Protein AF-A0A969JW82-F1 (afdb_monomer_lite)

Structure (mmCIF, N/CA/C/O backbone):
data_AF-A0A969JW82-F1
#
_entry.id   AF-A0A969JW82-F1
#
loop_
_atom_site.group_PDB
_atom_site.id
_atom_site.type_symbol
_atom_site.label_atom_id
_atom_site.label_alt_id
_atom_site.label_comp_id
_atom_site.label_asym_id
_atom_site.label_entity_id
_atom_site.label_seq_id
_atom_site.pdbx_PDB_ins_code
_atom_site.Cartn_x
_atom_site.Cartn_y
_atom_site.Cartn_z
_atom_site.occupancy
_atom_site.B_iso_or_equiv
_atom_site.auth_seq_id
_atom_site.auth_comp_id
_atom_site.auth_asym_id
_atom_site.auth_atom_id
_atom_site.pdbx_PDB_model_num
ATOM 1 N N . MET A 1 1 ? 35.308 -1.826 -46.564 1.00 46.72 1 MET A N 1
ATOM 2 C CA . MET A 1 1 ? 34.382 -2.904 -46.959 1.00 46.72 1 MET A CA 1
ATOM 3 C C . MET A 1 1 ? 33.036 -2.568 -46.349 1.00 46.72 1 MET A C 1
ATOM 5 O O . MET A 1 1 ? 32.940 -2.599 -45.130 1.00 46.72 1 MET A O 1
ATOM 9 N N . ASP A 1 2 ? 32.048 -2.182 -47.154 1.00 58.94 2 ASP A N 1
ATOM 10 C CA . ASP A 1 2 ? 30.701 -1.917 -46.642 1.00 58.94 2 ASP A CA 1
ATOM 11 C C . ASP A 1 2 ? 29.987 -3.247 -46.399 1.00 58.94 2 ASP A C 1
ATOM 13 O O . ASP A 1 2 ? 29.830 -4.062 -47.310 1.00 58.94 2 ASP A O 1
ATOM 17 N N . ALA A 1 3 ? 29.602 -3.497 -45.149 1.00 76.38 3 ALA A N 1
ATOM 18 C CA . ALA A 1 3 ? 28.809 -4.664 -44.796 1.00 76.38 3 ALA A CA 1
ATOM 19 C C . ALA A 1 3 ? 27.369 -4.446 -45.283 1.00 76.38 3 ALA A C 1
ATOM 21 O O . ALA A 1 3 ? 26.659 -3.567 -44.794 1.00 76.38 3 ALA A O 1
ATOM 22 N N . ALA A 1 4 ? 26.939 -5.229 -46.272 1.00 83.31 4 ALA A N 1
ATOM 23 C CA . ALA A 1 4 ? 25.583 -5.150 -46.796 1.00 83.31 4 ALA A CA 1
ATOM 24 C C . ALA A 1 4 ? 24.579 -5.690 -45.764 1.00 83.31 4 ALA A C 1
ATOM 26 O O . ALA A 1 4 ? 24.661 -6.847 -45.358 1.00 83.31 4 ALA A O 1
ATOM 27 N N . ILE A 1 5 ? 23.613 -4.857 -45.366 1.00 87.62 5 ILE A N 1
ATOM 28 C CA . ILE A 1 5 ? 22.538 -5.248 -44.444 1.00 87.62 5 ILE A CA 1
ATOM 29 C C . ILE A 1 5 ? 21.627 -6.252 -45.148 1.00 87.62 5 ILE A C 1
ATOM 31 O O . ILE A 1 5 ? 20.940 -5.911 -46.118 1.00 87.62 5 ILE A O 1
ATOM 35 N N . THR A 1 6 ? 21.581 -7.476 -44.636 1.00 93.44 6 THR A N 1
ATOM 36 C CA . THR A 1 6 ? 20.787 -8.547 -45.229 1.00 93.44 6 THR A CA 1
ATOM 37 C C . THR A 1 6 ? 19.323 -8.484 -44.768 1.00 93.44 6 THR A C 1
ATOM 39 O O . THR A 1 6 ? 19.007 -7.903 -43.724 1.00 93.44 6 THR A O 1
ATOM 42 N N . PRO A 1 7 ? 18.382 -9.108 -45.501 1.00 93.44 7 PRO A N 1
ATOM 43 C CA . PRO A 1 7 ? 16.996 -9.245 -45.046 1.00 93.44 7 PRO A CA 1
ATOM 44 C C . PRO A 1 7 ? 16.870 -9.936 -43.679 1.00 93.44 7 PRO A C 1
ATOM 46 O O . PRO A 1 7 ? 15.978 -9.608 -42.899 1.00 93.44 7 PRO A O 1
ATOM 49 N N . ARG A 1 8 ? 17.792 -10.859 -43.367 1.00 94.81 8 ARG A N 1
ATOM 50 C CA . ARG A 1 8 ? 17.858 -11.542 -42.072 1.00 94.81 8 ARG A CA 1
ATOM 51 C C . ARG A 1 8 ? 18.178 -10.570 -40.939 1.00 94.81 8 ARG A C 1
ATOM 53 O O . ARG A 1 8 ? 17.541 -10.649 -39.896 1.00 94.81 8 ARG A O 1
ATOM 60 N N . ASP A 1 9 ? 19.102 -9.638 -41.156 1.00 92.38 9 ASP A N 1
ATOM 61 C CA . ASP A 1 9 ? 19.498 -8.656 -40.137 1.00 92.38 9 ASP A CA 1
ATOM 62 C C . ASP A 1 9 ? 18.332 -7.730 -39.780 1.00 92.38 9 ASP A C 1
ATOM 64 O O . ASP A 1 9 ? 18.082 -7.452 -38.609 1.00 92.38 9 ASP A O 1
ATOM 68 N N . ARG A 1 10 ? 17.549 -7.324 -40.787 1.00 94.00 10 ARG A N 1
ATOM 69 C CA . ARG A 1 10 ? 16.341 -6.506 -40.600 1.00 94.00 10 ARG A CA 1
ATOM 70 C C . ARG A 1 10 ? 15.263 -7.253 -39.820 1.00 94.00 10 ARG A C 1
ATOM 72 O O . ARG A 1 10 ? 14.651 -6.672 -38.928 1.00 94.00 10 ARG A O 1
ATOM 79 N N . LEU A 1 11 ? 15.046 -8.532 -40.142 1.00 96.56 11 LEU A N 1
ATOM 80 C CA . LEU A 1 11 ? 14.066 -9.372 -39.454 1.00 96.56 11 LEU A CA 1
ATOM 81 C C . LEU A 1 11 ? 14.452 -9.597 -37.988 1.00 96.56 11 LEU A C 1
ATOM 83 O O . LEU A 1 11 ? 13.619 -9.409 -37.105 1.00 96.56 11 LEU A O 1
ATOM 87 N N . SER A 1 12 ? 15.711 -9.953 -37.723 1.00 95.88 12 SER A N 1
ATOM 88 C CA . SER A 1 12 ? 16.217 -10.164 -36.363 1.00 95.88 12 SER A CA 1
ATOM 89 C C . SER A 1 12 ? 16.146 -8.886 -35.529 1.00 95.88 12 SER A C 1
ATOM 91 O O . SER A 1 12 ? 15.714 -8.931 -34.379 1.00 95.88 12 SER A O 1
ATOM 93 N N . PHE A 1 13 ? 16.507 -7.740 -36.114 1.00 96.62 13 PHE A N 1
ATOM 94 C CA . PHE A 1 13 ? 16.402 -6.442 -35.450 1.00 96.62 13 PHE A CA 1
ATOM 95 C C . PHE A 1 13 ? 14.950 -6.081 -35.117 1.00 96.62 13 PHE A C 1
ATOM 97 O O . PHE A 1 13 ? 14.656 -5.699 -33.987 1.00 96.62 13 PHE A O 1
ATOM 104 N N . ALA A 1 14 ? 14.029 -6.243 -36.073 1.00 96.56 14 ALA A N 1
ATOM 105 C CA . ALA A 1 14 ? 12.613 -5.962 -35.860 1.00 96.56 14 ALA A CA 1
ATOM 106 C C . ALA A 1 14 ? 12.000 -6.879 -34.791 1.00 96.56 14 ALA A C 1
ATOM 108 O O . ALA A 1 14 ? 11.247 -6.410 -33.941 1.00 96.56 14 ALA A O 1
ATOM 109 N N . LEU A 1 15 ? 12.353 -8.169 -34.800 1.00 97.44 15 LEU A N 1
ATOM 110 C CA . LEU A 1 15 ? 11.881 -9.131 -33.807 1.00 97.44 15 LEU A CA 1
ATOM 111 C C . LEU A 1 15 ? 12.419 -8.805 -32.410 1.00 97.44 15 LEU A C 1
ATOM 113 O O . LEU A 1 15 ? 11.656 -8.814 -31.447 1.00 97.44 15 LEU A O 1
ATOM 117 N N . PHE A 1 16 ? 13.706 -8.471 -32.302 1.00 98.06 16 PHE A N 1
ATOM 118 C CA . PHE A 1 16 ? 14.304 -8.030 -31.046 1.00 98.06 16 PHE A CA 1
ATOM 119 C C . PHE A 1 16 ? 13.603 -6.778 -30.513 1.00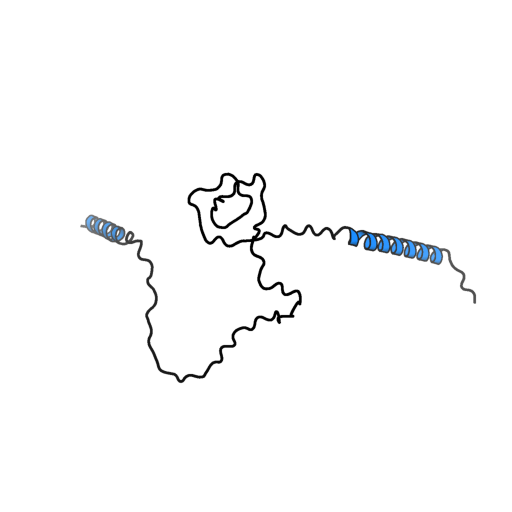 98.06 16 PHE A C 1
ATOM 121 O O . PHE A 1 16 ? 13.142 -6.782 -29.375 1.00 98.06 16 PHE A O 1
ATOM 128 N N . LEU A 1 17 ? 13.433 -5.750 -31.353 1.00 98.00 17 LEU A N 1
ATOM 129 C CA . LEU A 1 17 ? 12.750 -4.513 -30.978 1.00 98.00 17 LEU A CA 1
ATOM 130 C C . LEU A 1 17 ? 11.307 -4.773 -30.529 1.00 98.00 17 LEU A C 1
ATOM 132 O O . LEU A 1 17 ? 10.874 -4.220 -29.520 1.00 98.00 17 LEU A O 1
ATOM 136 N N . ALA A 1 18 ? 10.577 -5.633 -31.244 1.00 97.69 18 ALA A N 1
ATOM 137 C CA . ALA A 1 18 ? 9.222 -6.015 -30.874 1.00 97.69 18 ALA A CA 1
ATOM 138 C C . ALA A 1 18 ? 9.195 -6.678 -29.492 1.00 97.69 18 ALA A C 1
ATOM 140 O O . ALA A 1 18 ? 8.423 -6.252 -28.636 1.00 97.69 18 ALA A O 1
ATOM 141 N N . ILE A 1 19 ? 10.053 -7.671 -29.238 1.00 97.81 19 ILE A N 1
ATOM 142 C CA . ILE A 1 19 ? 10.127 -8.358 -27.940 1.00 97.81 19 ILE A CA 1
ATOM 143 C C . ILE A 1 19 ? 10.506 -7.374 -26.826 1.00 97.81 19 ILE A C 1
ATOM 145 O O . ILE A 1 19 ? 9.850 -7.356 -25.786 1.00 97.81 19 ILE A O 1
ATOM 149 N N . SER A 1 20 ? 11.514 -6.524 -27.044 1.00 97.38 20 SER A N 1
ATOM 150 C CA . SER A 1 20 ? 11.937 -5.504 -26.080 1.00 97.38 20 SER A CA 1
ATOM 151 C C . SER A 1 20 ? 10.813 -4.527 -25.743 1.00 97.38 20 SER A C 1
ATOM 153 O O . SER A 1 20 ? 10.608 -4.224 -24.569 1.00 97.38 20 SER A O 1
ATOM 155 N N . LEU A 1 21 ? 10.054 -4.069 -26.743 1.00 96.31 21 LEU A N 1
ATOM 156 C CA . LEU A 1 21 ? 8.912 -3.180 -26.537 1.00 96.31 21 LEU A CA 1
ATOM 157 C C . LEU A 1 21 ? 7.808 -3.864 -25.722 1.00 96.31 21 LEU A C 1
ATOM 159 O O . LEU A 1 21 ? 7.304 -3.276 -24.769 1.00 96.31 21 LEU A O 1
ATOM 163 N N . HIS A 1 22 ? 7.464 -5.115 -26.046 1.00 95.38 22 HIS A N 1
ATOM 164 C CA . HIS A 1 22 ? 6.471 -5.873 -25.280 1.00 95.38 22 HIS A CA 1
ATOM 165 C C . HIS A 1 22 ? 6.926 -6.091 -23.834 1.00 95.38 22 HIS A C 1
ATOM 167 O O . HIS A 1 22 ? 6.139 -5.882 -22.915 1.00 95.38 22 HIS A O 1
ATOM 173 N N . ALA A 1 23 ? 8.193 -6.455 -23.616 1.00 93.31 23 ALA A N 1
ATOM 174 C CA . ALA A 1 23 ? 8.753 -6.613 -22.278 1.00 93.31 23 ALA A CA 1
ATOM 175 C C . ALA A 1 23 ? 8.699 -5.298 -21.485 1.00 93.31 23 ALA A C 1
ATOM 177 O O . ALA A 1 23 ? 8.270 -5.303 -20.335 1.00 93.31 23 ALA A O 1
ATOM 178 N N . ALA A 1 24 ? 9.056 -4.167 -22.103 1.00 92.44 24 ALA A N 1
ATOM 179 C CA . ALA A 1 24 ? 8.963 -2.852 -21.474 1.00 92.44 24 ALA A CA 1
ATOM 180 C C . ALA A 1 24 ? 7.519 -2.491 -21.087 1.00 92.44 24 ALA A C 1
ATOM 182 O O . ALA A 1 24 ? 7.300 -1.978 -19.994 1.00 92.44 24 ALA A O 1
ATOM 183 N N . ILE A 1 25 ? 6.535 -2.799 -21.940 1.00 91.31 25 ILE A N 1
ATOM 184 C CA . ILE A 1 25 ? 5.111 -2.570 -21.648 1.00 91.31 25 ILE A CA 1
ATOM 185 C C . ILE A 1 25 ? 4.636 -3.469 -20.501 1.00 91.31 25 ILE A C 1
ATOM 187 O O . ILE A 1 25 ? 4.041 -2.974 -19.551 1.00 91.31 25 ILE A O 1
ATOM 191 N N . ILE A 1 26 ? 4.912 -4.775 -20.557 1.00 88.56 26 ILE A N 1
ATOM 192 C CA . ILE A 1 26 ? 4.469 -5.738 -19.534 1.00 88.56 26 ILE A CA 1
ATOM 193 C C . ILE A 1 26 ? 5.079 -5.399 -18.171 1.00 88.56 26 ILE A C 1
ATOM 195 O O . ILE A 1 26 ? 4.371 -5.393 -17.165 1.00 88.56 26 ILE A O 1
ATOM 199 N N . LEU A 1 27 ? 6.374 -5.075 -18.134 1.00 87.00 27 LEU A N 1
ATOM 200 C CA . LEU A 1 27 ? 7.059 -4.680 -16.907 1.00 87.00 27 LEU A CA 1
ATOM 201 C C . LEU A 1 27 ? 6.580 -3.299 -16.434 1.00 87.00 27 LEU A C 1
ATOM 203 O O . LEU A 1 27 ? 6.219 -3.151 -15.276 1.00 87.00 27 LEU A O 1
ATOM 207 N N . GLY A 1 28 ? 6.499 -2.299 -17.314 1.00 81.62 28 GLY A N 1
ATOM 208 C CA . GLY A 1 28 ? 6.088 -0.939 -16.950 1.00 81.62 28 GLY A CA 1
ATOM 209 C C . GLY A 1 28 ? 4.638 -0.829 -16.468 1.00 81.62 28 GLY A C 1
ATOM 210 O O . GLY A 1 28 ? 4.359 -0.091 -15.527 1.00 81.62 28 GLY A O 1
ATOM 211 N N . VAL A 1 29 ? 3.716 -1.586 -17.068 1.00 74.94 29 VAL A N 1
ATOM 212 C CA . VAL A 1 29 ? 2.290 -1.586 -16.695 1.00 74.94 29 VAL A CA 1
ATOM 213 C C . VAL A 1 29 ? 2.008 -2.548 -15.530 1.00 74.94 29 VAL A C 1
ATOM 215 O O . VAL A 1 29 ? 1.119 -2.290 -14.722 1.00 74.94 29 VAL A O 1
ATOM 218 N N . GLY A 1 30 ? 2.776 -3.633 -15.381 1.00 66.44 30 GLY A N 1
ATOM 219 C CA . GLY A 1 30 ? 2.544 -4.660 -14.358 1.00 66.44 30 GLY A CA 1
ATOM 220 C C . GLY A 1 30 ? 2.810 -4.219 -12.912 1.00 66.44 30 GLY A C 1
ATOM 221 O O . GLY A 1 30 ? 2.166 -4.729 -11.997 1.00 66.44 30 GLY A O 1
ATOM 222 N N . PHE A 1 31 ? 3.707 -3.252 -12.678 1.00 64.00 31 PHE A N 1
ATOM 223 C CA . PHE A 1 31 ? 4.060 -2.814 -11.315 1.00 64.00 31 PHE A CA 1
ATOM 224 C C . PHE A 1 31 ? 3.144 -1.730 -10.736 1.00 64.00 31 PHE A C 1
ATOM 226 O O . PHE A 1 31 ? 3.074 -1.589 -9.516 1.00 64.00 31 PHE A O 1
ATOM 233 N N . VAL A 1 32 ? 2.410 -0.990 -11.572 1.00 60.22 32 VAL A N 1
ATOM 234 C CA . VAL A 1 32 ? 1.450 0.025 -11.096 1.00 60.22 32 VAL A CA 1
ATOM 235 C C . VAL A 1 32 ? 0.124 -0.579 -10.627 1.00 60.22 32 VAL A C 1
ATOM 237 O O . VAL A 1 32 ? -0.606 0.076 -9.892 1.00 60.22 32 VAL A O 1
ATOM 240 N N . TRP A 1 33 ? -0.176 -1.837 -10.973 1.00 57.72 33 TRP A N 1
ATOM 241 C CA . TRP A 1 33 ? -1.448 -2.469 -10.601 1.00 57.72 33 TRP A CA 1
ATOM 242 C C . TRP A 1 33 ? -1.475 -2.998 -9.153 1.00 57.72 33 TRP A C 1
ATOM 244 O O . TRP A 1 33 ? -2.540 -3.160 -8.569 1.00 57.72 33 TRP A O 1
ATOM 254 N N . THR A 1 34 ? -0.324 -3.264 -8.526 1.00 62.81 34 THR A N 1
ATOM 255 C CA . THR A 1 34 ? -0.266 -4.009 -7.245 1.00 62.81 34 THR A CA 1
ATOM 256 C C . THR A 1 34 ? -0.116 -3.141 -5.986 1.00 62.81 34 THR A C 1
ATOM 258 O O . THR A 1 34 ? 0.117 -3.674 -4.900 1.00 62.81 34 THR A O 1
ATOM 261 N N . MET A 1 35 ? -0.261 -1.819 -6.068 1.00 60.78 35 MET A N 1
ATOM 262 C CA . MET A 1 35 ? 0.013 -0.947 -4.914 1.00 60.78 35 MET A CA 1
ATOM 263 C C . MET A 1 35 ? -1.196 -0.224 -4.325 1.00 60.78 35 MET A C 1
ATOM 265 O O . MET A 1 35 ? -1.001 0.667 -3.506 1.00 60.78 35 MET A O 1
ATOM 269 N N . GLU A 1 36 ? -2.423 -0.683 -4.575 1.00 62.19 36 GLU A N 1
ATOM 270 C CA . GLU A 1 36 ? -3.468 -0.505 -3.560 1.00 62.19 36 GLU A CA 1
ATOM 271 C C . GLU A 1 36 ? -3.297 -1.632 -2.533 1.00 62.19 36 GLU A C 1
ATOM 273 O O . GLU A 1 36 ? -4.026 -2.624 -2.507 1.00 62.19 36 GLU A O 1
ATOM 278 N N . ARG A 1 37 ? -2.254 -1.527 -1.698 1.00 64.00 37 ARG A N 1
ATOM 279 C CA . ARG A 1 37 ? -2.262 -2.259 -0.432 1.00 64.00 37 ARG A CA 1
ATOM 280 C C . ARG A 1 37 ? -3.419 -1.666 0.349 1.00 64.00 37 ARG A C 1
ATOM 282 O O . ARG A 1 37 ? -3.237 -0.639 0.997 1.00 64.00 37 ARG A O 1
ATOM 289 N N . VAL A 1 38 ? -4.584 -2.307 0.265 1.00 64.94 38 VAL A N 1
ATOM 290 C CA . VAL A 1 38 ? -5.681 -2.096 1.204 1.00 64.94 38 VAL A CA 1
ATOM 291 C C . VAL A 1 38 ? -5.058 -2.300 2.576 1.00 64.94 38 VAL A C 1
ATOM 293 O O . VAL A 1 38 ? -4.755 -3.426 2.977 1.00 64.94 38 VAL A O 1
ATOM 296 N N . ARG A 1 39 ? -4.723 -1.197 3.248 1.00 70.12 39 ARG A N 1
ATOM 297 C CA . ARG A 1 39 ? -4.244 -1.263 4.619 1.00 70.12 39 ARG A CA 1
ATOM 298 C C . ARG A 1 39 ? -5.416 -1.839 5.389 1.00 70.12 39 ARG A C 1
ATOM 300 O O . ARG A 1 39 ? -6.521 -1.305 5.305 1.00 70.12 39 ARG A O 1
ATOM 307 N N . ALA A 1 40 ? -5.187 -2.964 6.061 1.00 76.94 40 ALA A N 1
ATOM 308 C CA . ALA A 1 40 ? -6.175 -3.459 6.999 1.00 76.94 40 ALA A CA 1
ATOM 309 C C . ALA A 1 40 ? -6.499 -2.307 7.965 1.00 76.94 40 ALA A C 1
ATOM 311 O O . ALA A 1 40 ? -5.564 -1.597 8.360 1.00 76.94 40 ALA A O 1
ATOM 312 N N . PRO A 1 41 ? -7.780 -2.083 8.297 1.00 75.25 41 PRO A N 1
ATOM 313 C CA . PRO A 1 41 ? -8.153 -1.059 9.257 1.00 75.25 41 PRO A CA 1
ATOM 314 C C . PRO A 1 41 ? -7.308 -1.219 10.521 1.00 75.25 41 PRO A C 1
ATOM 316 O O . PRO A 1 41 ? -7.247 -2.304 11.103 1.00 75.25 41 PRO A O 1
ATOM 319 N N . THR A 1 42 ? -6.602 -0.163 10.911 1.00 80.62 42 THR A N 1
ATOM 320 C CA . THR A 1 42 ? -5.915 -0.115 12.199 1.00 80.62 42 THR A CA 1
ATOM 321 C C . THR A 1 42 ? -6.970 0.127 13.264 1.00 80.62 42 THR A C 1
ATOM 323 O O . THR A 1 42 ? -7.707 1.106 13.174 1.00 80.62 42 THR A O 1
ATOM 326 N N . ILE A 1 43 ? -7.070 -0.778 14.235 1.00 81.81 43 ILE A N 1
ATOM 327 C CA . ILE A 1 43 ? -8.005 -0.648 15.354 1.00 81.81 43 ILE A CA 1
ATOM 328 C C . ILE A 1 43 ? -7.248 -0.049 16.534 1.00 81.81 43 ILE A C 1
ATOM 330 O O . ILE A 1 43 ? -6.182 -0.545 16.905 1.00 81.81 43 ILE A O 1
ATOM 334 N N . GLU A 1 44 ? -7.811 0.998 17.125 1.00 78.00 44 GLU A N 1
ATOM 335 C CA . GLU A 1 44 ? -7.358 1.523 18.407 1.00 78.00 44 GLU A CA 1
ATOM 336 C C . GLU A 1 44 ? -7.974 0.696 19.535 1.00 78.00 44 GLU A C 1
ATOM 338 O O . GLU A 1 44 ? -9.177 0.438 19.549 1.00 78.00 44 GLU A O 1
ATOM 343 N N . VAL A 1 45 ? -7.138 0.241 20.469 1.00 76.88 45 VAL A N 1
ATOM 344 C CA . VAL A 1 45 ? -7.584 -0.538 21.627 1.00 76.88 45 VAL A CA 1
ATOM 345 C C . VAL A 1 45 ? -7.371 0.300 22.875 1.00 76.88 45 VAL A C 1
ATOM 347 O O . VAL A 1 45 ? -6.242 0.469 23.335 1.00 76.88 45 VAL A O 1
ATOM 350 N N . THR A 1 46 ? -8.461 0.800 23.447 1.00 74.94 46 THR A N 1
ATOM 351 C CA . THR A 1 46 ? -8.443 1.435 24.765 1.00 74.94 46 THR A CA 1
ATOM 352 C C . THR A 1 46 ? -8.685 0.375 25.837 1.00 74.94 46 THR A C 1
ATOM 354 O O . THR A 1 46 ? -9.645 -0.394 25.775 1.00 74.94 46 THR A O 1
ATOM 357 N N . LEU A 1 47 ? -7.803 0.312 26.836 1.00 80.25 47 LEU A N 1
ATOM 358 C CA . LEU A 1 47 ? -8.006 -0.531 28.014 1.00 80.25 47 LEU A CA 1
ATOM 359 C C . LEU A 1 47 ? -9.112 0.080 28.878 1.00 80.25 47 LEU A C 1
ATOM 361 O O . LEU A 1 47 ? -8.923 1.134 29.487 1.00 80.25 47 LEU A O 1
ATOM 365 N N . ALA A 1 48 ? -10.257 -0.595 28.936 1.00 78.25 48 ALA A N 1
ATOM 366 C CA . ALA A 1 48 ? -11.321 -0.244 29.862 1.00 78.25 48 ALA A CA 1
ATOM 367 C C . ALA A 1 48 ? -10.861 -0.533 31.300 1.00 78.25 48 ALA A C 1
ATOM 369 O O . ALA A 1 48 ? -10.373 -1.620 31.601 1.00 78.25 48 ALA A O 1
ATOM 370 N N . GLN A 1 49 ? -10.999 0.454 32.184 1.00 83.31 49 GLN A N 1
ATOM 371 C CA . GLN A 1 49 ? -10.692 0.302 33.614 1.00 83.31 49 GLN A CA 1
ATOM 372 C C . GLN A 1 49 ? -11.924 -0.101 34.439 1.00 83.31 49 GLN A C 1
ATOM 374 O O . GLN A 1 49 ? -11.780 -0.517 35.585 1.00 83.31 49 GLN A O 1
ATOM 379 N N . HIS A 1 50 ? -13.119 0.040 33.864 1.00 84.12 50 HIS A N 1
ATOM 380 C CA . HIS A 1 50 ? -14.408 -0.216 34.500 1.00 84.12 50 HIS A CA 1
ATOM 381 C C . HIS A 1 50 ? -15.279 -1.040 33.547 1.00 84.12 50 HIS A C 1
ATOM 383 O O . HIS A 1 50 ? -15.115 -0.936 32.331 1.00 84.12 50 HIS A O 1
ATOM 389 N N . ASP A 1 51 ? -16.168 -1.853 34.111 1.00 89.62 51 ASP A N 1
ATOM 390 C CA . ASP A 1 51 ? -17.066 -2.755 33.386 1.00 89.62 51 ASP A CA 1
ATOM 391 C C . ASP A 1 51 ? -18.487 -2.582 33.921 1.00 89.62 51 ASP A C 1
ATOM 393 O O . ASP A 1 51 ? -18.694 -2.594 35.140 1.00 89.62 51 ASP A O 1
ATOM 397 N N . ASP A 1 52 ? -19.447 -2.428 33.016 1.00 89.50 52 ASP A N 1
ATOM 398 C CA . ASP A 1 52 ? -20.867 -2.337 33.331 1.00 89.50 52 ASP A CA 1
ATOM 399 C C . ASP A 1 52 ? -21.559 -3.703 33.214 1.00 89.50 52 ASP A C 1
ATOM 401 O O . ASP A 1 52 ? -21.282 -4.526 32.339 1.00 89.50 52 ASP A O 1
ATOM 405 N N . LEU A 1 53 ? -22.516 -3.957 34.110 1.00 91.19 53 LEU A N 1
ATOM 406 C CA . LEU A 1 53 ? -23.264 -5.221 34.123 1.00 91.19 53 LEU A CA 1
ATOM 407 C C . LEU A 1 53 ? -24.226 -5.355 32.934 1.00 91.19 53 LEU A C 1
ATOM 409 O O . LEU A 1 53 ? -24.560 -6.470 32.534 1.00 91.19 53 LEU A O 1
ATOM 413 N N . GLU A 1 54 ? -24.697 -4.229 32.406 1.00 91.62 54 GLU A N 1
ATOM 414 C CA . GLU A 1 54 ? -25.629 -4.165 31.288 1.00 91.62 54 GLU A CA 1
ATOM 415 C C . GLU A 1 54 ? -24.873 -3.798 30.008 1.00 91.62 54 GLU A C 1
ATOM 417 O O . GLU A 1 54 ? -24.101 -2.840 29.972 1.00 91.62 54 GLU A O 1
ATOM 422 N N . ALA A 1 55 ? -25.075 -4.591 28.955 1.00 89.94 55 ALA A N 1
ATOM 423 C CA . ALA A 1 55 ? -24.448 -4.341 27.667 1.00 89.94 55 ALA A CA 1
ATOM 424 C C . ALA A 1 55 ? -25.146 -3.170 26.950 1.00 89.94 55 ALA A C 1
ATOM 426 O O . ALA A 1 55 ? -26.378 -3.112 26.948 1.00 89.94 55 ALA A O 1
ATOM 427 N N . PRO A 1 56 ? -24.396 -2.265 26.298 1.00 87.25 56 PRO A N 1
ATOM 428 C CA . PRO A 1 56 ? -24.986 -1.187 25.516 1.00 87.25 56 PRO A CA 1
ATOM 429 C C . PRO A 1 56 ? -25.774 -1.738 24.322 1.00 87.25 56 PRO A C 1
ATOM 431 O O . PRO A 1 56 ? -25.325 -2.651 23.630 1.00 87.25 56 PRO A O 1
ATOM 434 N N . GLU A 1 57 ? -26.931 -1.138 24.029 1.00 89.50 57 GLU A N 1
ATOM 435 C CA . GLU A 1 57 ? -27.747 -1.514 22.864 1.00 89.50 57 GLU A CA 1
ATOM 436 C C . GLU A 1 57 ? -27.014 -1.269 21.533 1.00 89.50 57 GLU A C 1
ATOM 438 O O . GLU A 1 57 ? -27.212 -1.995 20.556 1.00 89.50 57 GLU A O 1
ATOM 443 N N . ARG A 1 58 ? -26.155 -0.241 21.492 1.00 85.81 58 ARG A N 1
ATOM 444 C CA . ARG A 1 58 ? -25.277 0.094 20.366 1.00 85.81 58 ARG A CA 1
ATOM 445 C C . ARG A 1 58 ? -23.913 0.519 20.902 1.00 85.81 58 ARG A C 1
ATOM 447 O O . ARG A 1 58 ? -23.844 1.422 21.728 1.00 85.81 58 ARG A O 1
ATOM 454 N N . ALA A 1 59 ? -22.852 -0.120 20.420 1.00 86.56 59 ALA A N 1
ATOM 455 C CA . ALA A 1 59 ? -21.476 0.230 20.750 1.00 86.56 59 ALA A CA 1
ATOM 456 C C . ALA A 1 59 ? -20.774 0.785 19.508 1.00 86.56 59 ALA A C 1
ATOM 458 O O . ALA A 1 59 ? -20.715 0.111 18.478 1.00 86.56 59 ALA A O 1
ATOM 459 N N . ASP A 1 60 ? -20.227 1.992 19.627 1.00 83.56 60 ASP A N 1
ATOM 460 C CA . ASP A 1 60 ? -19.476 2.637 18.545 1.00 83.56 60 ASP A CA 1
ATOM 461 C C . ASP A 1 60 ? -17.995 2.208 18.528 1.00 83.56 60 ASP A C 1
ATOM 463 O O . ASP A 1 60 ? -17.314 2.339 17.511 1.00 83.56 60 ASP A O 1
ATOM 467 N N . PHE A 1 61 ? -17.507 1.634 19.637 1.00 83.88 61 PHE A N 1
ATOM 468 C CA . PHE A 1 61 ? -16.130 1.171 19.821 1.00 83.88 61 PHE A CA 1
ATOM 469 C C . PHE A 1 61 ? -16.087 -0.266 20.358 1.00 83.88 61 PHE A C 1
ATOM 471 O O . PHE A 1 61 ? -16.925 -0.674 21.162 1.00 83.88 61 PHE A O 1
ATOM 478 N N . LEU A 1 62 ? -15.083 -1.037 19.926 1.00 84.88 62 LEU A N 1
ATOM 479 C CA . LEU A 1 62 ? -14.822 -2.386 20.434 1.00 84.88 62 LEU A CA 1
ATOM 480 C C . LEU A 1 62 ? -13.926 -2.310 21.676 1.00 84.88 62 LEU A C 1
ATOM 482 O O . LEU A 1 62 ? -12.789 -1.850 21.594 1.00 84.88 62 LEU A O 1
ATOM 486 N N . ALA A 1 63 ? -14.417 -2.812 22.808 1.00 85.12 63 ALA A N 1
ATOM 487 C CA . ALA A 1 63 ? -13.698 -2.839 24.080 1.00 85.12 63 ALA A CA 1
ATOM 488 C C . ALA A 1 63 ? -13.723 -4.241 24.711 1.00 85.12 63 ALA A C 1
ATOM 490 O O . ALA A 1 63 ? -14.474 -5.120 24.292 1.00 85.12 63 ALA A O 1
ATOM 491 N N . GLN A 1 64 ? -12.876 -4.456 25.721 1.00 86.56 64 GLN A N 1
ATOM 492 C CA . GLN A 1 64 ? -12.827 -5.726 26.463 1.00 86.56 64 GLN A CA 1
ATOM 493 C C . GLN A 1 64 ? -14.032 -5.922 27.395 1.00 86.56 64 GLN A C 1
ATOM 495 O O . GLN A 1 64 ? -14.377 -7.058 27.710 1.00 86.56 64 GLN A O 1
ATOM 500 N N . HIS A 1 65 ? -14.641 -4.820 27.829 1.00 89.50 65 HIS A N 1
ATOM 501 C CA . HIS A 1 65 ? -15.687 -4.752 28.847 1.00 89.50 65 HIS A CA 1
ATOM 502 C 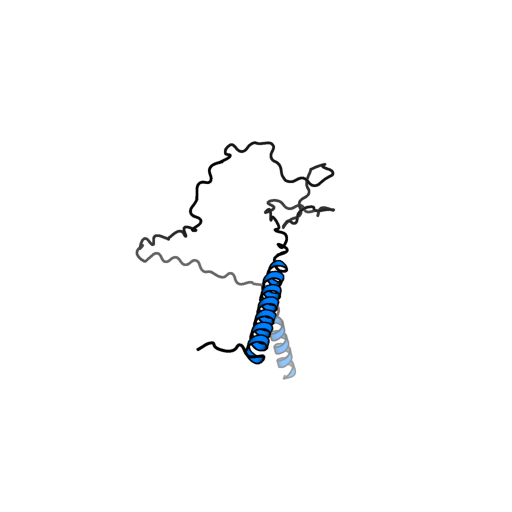C . HIS A 1 65 ? -16.854 -3.898 28.341 1.00 89.50 65 HIS A C 1
ATOM 504 O O . HIS A 1 65 ? -16.666 -3.086 27.428 1.00 89.50 65 HIS A O 1
ATOM 510 N N . ASN A 1 66 ? -18.046 -4.081 28.913 1.00 90.19 66 ASN A N 1
ATOM 511 C CA . ASN A 1 66 ? -19.192 -3.244 28.569 1.00 90.19 66 ASN A CA 1
ATOM 512 C C . ASN A 1 66 ? -18.987 -1.858 29.179 1.00 90.19 66 ASN A C 1
ATOM 514 O O . ASN A 1 66 ? -18.554 -1.742 30.325 1.00 90.19 66 ASN A O 1
ATOM 518 N N . GLN A 1 67 ? -19.318 -0.814 28.425 1.00 86.94 67 GLN A N 1
ATOM 519 C CA . GLN A 1 67 ? -19.223 0.554 28.916 1.00 86.94 67 GLN A CA 1
ATOM 520 C C . GLN A 1 67 ? -20.430 1.369 28.454 1.00 86.94 67 GLN A C 1
ATOM 522 O O . GLN A 1 67 ? -20.587 1.654 27.265 1.00 86.94 67 GLN A O 1
ATOM 527 N N . LEU A 1 68 ? -21.275 1.754 29.406 1.00 87.88 68 LEU A N 1
ATOM 528 C CA . LEU A 1 68 ? -22.398 2.658 29.207 1.00 87.88 68 LEU A CA 1
ATOM 529 C C . LEU A 1 68 ? -21.914 4.099 29.394 1.00 87.88 68 LEU A C 1
ATOM 531 O O . LEU A 1 68 ? -21.580 4.542 30.492 1.00 87.88 68 LEU A O 1
ATOM 535 N N . GLY A 1 69 ? -21.856 4.847 28.294 1.00 80.00 69 GLY A N 1
ATOM 536 C CA . GLY A 1 69 ? -21.569 6.277 28.338 1.00 80.00 69 GLY A CA 1
ATOM 537 C C . GLY A 1 69 ? -22.746 7.066 28.917 1.00 80.00 69 GLY A C 1
ATOM 538 O O . GLY A 1 69 ? -23.902 6.758 28.646 1.00 80.00 69 GLY A O 1
ATOM 539 N N . SER A 1 70 ? -22.461 8.123 29.678 1.00 80.06 70 SER A N 1
ATOM 540 C CA . SER A 1 70 ? -23.475 9.072 30.168 1.00 80.06 70 SER A CA 1
ATOM 541 C C . SER A 1 70 ? -23.774 10.219 29.191 1.00 80.06 70 SER A C 1
ATOM 543 O O . SER A 1 70 ? -24.556 11.110 29.522 1.00 80.06 70 SER A O 1
ATOM 545 N N . GLY A 1 71 ? -23.125 10.231 28.022 1.00 77.81 71 GLY A N 1
ATOM 546 C CA . GLY A 1 71 ? -23.275 11.275 27.010 1.00 77.81 71 GLY A CA 1
ATOM 547 C C . GLY A 1 71 ? -24.622 11.212 26.290 1.00 77.81 71 GLY A C 1
ATOM 548 O O . GLY A 1 71 ? -25.163 10.142 26.037 1.00 77.81 71 GLY A O 1
ATOM 549 N N . ASP A 1 72 ? -25.143 12.380 25.937 1.00 79.00 72 ASP A N 1
ATOM 550 C CA . ASP A 1 72 ? -26.425 12.607 25.263 1.00 79.00 72 ASP A CA 1
ATOM 551 C C . ASP A 1 72 ? -26.261 13.052 23.796 1.00 79.00 72 ASP A C 1
ATOM 553 O O . ASP A 1 72 ? -27.227 13.446 23.138 1.00 79.00 72 ASP A O 1
ATOM 557 N N . ALA A 1 73 ? -25.036 12.977 23.266 1.00 77.50 73 ALA A N 1
ATOM 558 C CA . ALA A 1 73 ? -24.738 13.287 21.875 1.00 77.50 73 ALA A CA 1
ATOM 559 C C . ALA A 1 73 ? -25.437 12.300 20.924 1.00 77.50 73 ALA A C 1
ATOM 561 O O . ALA A 1 73 ? -25.404 11.086 21.121 1.00 77.50 73 ALA A O 1
ATOM 562 N N . ALA A 1 74 ? -26.065 12.834 19.874 1.00 76.12 74 ALA A N 1
ATOM 563 C CA . ALA A 1 74 ? -26.748 12.024 18.865 1.00 76.12 74 ALA A CA 1
ATOM 564 C C . ALA A 1 74 ? -25.771 11.228 17.978 1.00 76.12 74 ALA A C 1
ATOM 566 O O . ALA A 1 74 ? -26.114 10.136 17.522 1.00 76.12 74 ALA A O 1
ATOM 567 N N . ASP A 1 75 ? -24.571 11.774 17.769 1.00 78.56 75 ASP A N 1
ATOM 568 C CA . ASP A 1 75 ? -23.507 11.205 16.946 1.00 78.56 75 ASP A CA 1
ATOM 569 C C . ASP A 1 75 ? -22.299 10.816 17.809 1.00 78.56 75 ASP A C 1
ATOM 571 O O . ASP A 1 75 ? -22.021 11.442 18.836 1.00 78.56 75 ASP A O 1
ATOM 575 N N . THR A 1 76 ? -21.553 9.806 17.363 1.00 78.88 76 THR A N 1
ATOM 576 C CA . THR A 1 76 ? -20.303 9.375 17.996 1.00 78.88 76 THR A CA 1
ATOM 577 C C . THR A 1 76 ? -19.246 10.472 17.887 1.00 78.88 76 THR A C 1
ATOM 579 O O . THR A 1 76 ? -18.928 10.934 16.790 1.00 78.88 76 THR A O 1
ATOM 582 N N . LEU A 1 77 ? -18.664 10.858 19.022 1.00 75.38 77 LEU A N 1
ATOM 583 C CA . LEU A 1 77 ? -17.572 11.826 19.099 1.00 75.38 77 LEU A CA 1
ATOM 584 C C . LEU A 1 77 ? -16.327 11.152 19.676 1.00 75.38 77 LEU A C 1
ATOM 586 O O . LEU A 1 77 ? -16.423 10.328 20.585 1.00 75.38 77 LEU A O 1
ATOM 590 N N . GLU A 1 78 ? -15.156 11.516 19.157 1.00 74.50 78 GLU A N 1
ATOM 591 C CA . GLU A 1 78 ? -13.888 11.127 19.773 1.00 74.50 78 GLU A CA 1
ATOM 592 C C . GLU A 1 78 ? -13.764 11.731 21.178 1.00 74.50 78 GLU A C 1
ATOM 594 O O . GLU A 1 78 ? -14.283 12.815 21.466 1.00 74.50 78 GLU A O 1
ATOM 599 N N . THR A 1 79 ? -13.045 11.033 22.059 1.00 73.38 79 THR A N 1
ATOM 600 C CA . T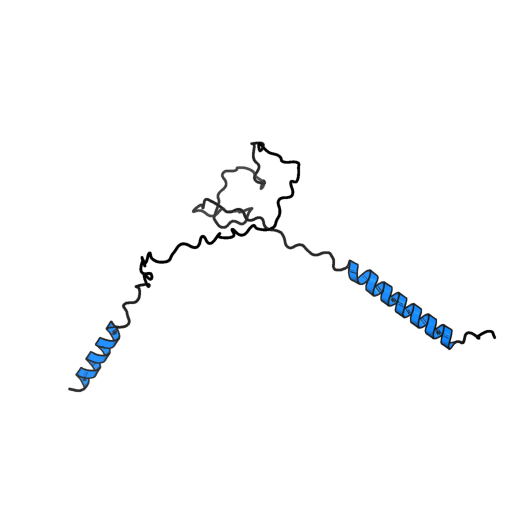HR A 1 79 ? -12.741 11.523 23.405 1.00 73.38 79 THR A CA 1
ATOM 601 C C . THR A 1 79 ? -11.958 12.830 23.306 1.00 73.38 79 THR A C 1
ATOM 603 O O . THR A 1 79 ? -10.775 12.836 22.972 1.00 73.38 79 THR A O 1
ATOM 606 N N . THR A 1 80 ? -12.605 13.943 23.640 1.00 75.75 80 THR A N 1
ATOM 607 C CA . THR A 1 80 ? -11.955 15.250 23.757 1.00 75.75 80 THR A CA 1
ATOM 608 C C . THR A 1 80 ? -11.716 15.597 25.223 1.00 75.75 80 THR A C 1
ATOM 610 O O . THR A 1 80 ? -12.451 15.171 26.112 1.00 75.75 80 THR A O 1
ATOM 613 N N . THR A 1 81 ? -10.688 16.396 25.485 1.00 77.75 81 THR A N 1
ATOM 614 C CA . THR A 1 81 ? -10.436 17.005 26.795 1.00 77.75 81 THR A CA 1
ATOM 615 C C . THR A 1 81 ? -10.712 18.502 26.711 1.00 77.75 81 THR A C 1
ATOM 617 O O . THR A 1 81 ? -10.396 19.135 25.705 1.00 77.75 81 THR A O 1
ATOM 620 N N . THR A 1 82 ? -11.309 19.074 27.755 1.00 82.25 82 THR A N 1
ATOM 621 C CA . THR A 1 82 ? -11.451 20.536 27.898 1.00 82.25 82 THR A CA 1
ATOM 622 C C . THR A 1 82 ? -10.169 21.173 28.444 1.00 82.25 82 THR A C 1
ATOM 624 O O . THR A 1 82 ? -9.974 22.378 28.323 1.00 82.25 82 THR A O 1
ATOM 627 N N . GLU A 1 83 ? -9.287 20.364 29.036 1.00 82.44 83 GLU A N 1
ATOM 628 C CA . GLU A 1 83 ? -8.008 20.805 29.586 1.00 82.44 83 GLU A CA 1
ATOM 629 C C . GLU A 1 83 ? -6.919 20.768 28.509 1.00 82.44 83 GLU A C 1
ATOM 631 O O . GLU A 1 83 ? -6.680 19.725 27.891 1.00 82.44 83 GLU A O 1
ATOM 636 N N . GLU A 1 84 ? -6.237 21.897 28.322 1.00 75.12 84 GLU A N 1
ATOM 637 C CA . GLU A 1 84 ? -5.020 21.987 27.517 1.00 75.12 84 GLU A CA 1
ATOM 638 C C . GLU A 1 84 ? -3.864 21.342 28.292 1.00 75.12 84 GLU A C 1
ATOM 640 O O . GLU A 1 84 ? -3.606 21.667 29.456 1.00 75.12 84 GLU A O 1
ATOM 645 N N . ALA A 1 85 ? -3.166 20.392 27.669 1.00 77.44 85 ALA A N 1
ATOM 646 C CA . ALA A 1 85 ? -2.025 19.755 28.306 1.00 77.44 85 ALA A CA 1
ATOM 647 C C . ALA A 1 85 ? -0.926 20.800 28.552 1.00 77.44 85 ALA A C 1
ATOM 649 O O . ALA A 1 85 ? -0.515 21.516 27.645 1.00 77.44 85 ALA A O 1
ATOM 650 N N . VAL A 1 86 ? -0.377 20.831 29.770 1.00 74.69 86 VAL A N 1
ATOM 651 C CA . VAL A 1 86 ? 0.673 21.790 30.175 1.00 74.69 86 VAL A CA 1
ATOM 652 C C . VAL A 1 86 ? 1.955 21.663 29.325 1.00 74.69 86 VAL A C 1
ATOM 654 O O . VAL A 1 86 ? 2.814 22.544 29.357 1.00 74.69 86 VAL A O 1
ATOM 657 N N . PHE A 1 87 ? 2.090 20.597 28.525 1.00 65.19 87 PHE A N 1
ATOM 658 C CA . PHE A 1 87 ? 3.226 20.385 27.633 1.00 65.19 87 PHE A CA 1
ATOM 659 C C . PHE A 1 87 ? 2.770 19.931 26.240 1.00 65.19 87 PHE A C 1
ATOM 661 O O . PHE A 1 87 ? 2.422 18.771 26.030 1.00 65.19 87 PHE A O 1
ATOM 668 N N . HIS A 1 88 ? 2.859 20.836 25.268 1.00 61.78 88 HIS A N 1
ATOM 669 C CA . HIS A 1 88 ? 2.919 20.505 23.847 1.00 61.78 88 HIS A CA 1
ATOM 670 C C . HIS A 1 88 ? 4.389 20.581 23.413 1.00 61.78 88 HIS A C 1
ATOM 672 O O . HIS A 1 88 ? 4.872 21.652 23.042 1.00 61.78 88 HIS A O 1
ATOM 678 N N . ASP A 1 89 ? 5.138 19.474 23.505 1.00 63.09 89 ASP A N 1
ATOM 679 C CA . ASP A 1 89 ? 6.518 19.458 23.002 1.00 63.09 89 ASP A CA 1
ATOM 680 C C . ASP A 1 89 ? 6.481 19.449 21.467 1.00 63.09 89 ASP A C 1
ATOM 682 O O . ASP A 1 89 ? 6.309 18.419 20.821 1.00 63.09 89 ASP A O 1
ATOM 686 N N . THR A 1 90 ? 6.587 20.636 20.870 1.00 63.84 90 THR A N 1
ATOM 687 C CA . THR A 1 90 ? 6.690 20.822 19.413 1.00 63.84 90 THR A CA 1
ATOM 688 C C . THR A 1 90 ? 8.066 20.408 18.884 1.00 63.84 90 THR A C 1
ATOM 690 O O . THR A 1 90 ? 8.308 20.449 17.676 1.00 63.84 90 THR A O 1
ATOM 693 N N . VAL A 1 91 ? 8.985 20.017 19.773 1.00 67.81 91 VAL A N 1
ATOM 694 C CA . VAL A 1 91 ? 10.331 19.574 19.437 1.00 67.81 91 VAL A CA 1
ATOM 695 C C . VAL A 1 91 ? 10.393 18.057 19.569 1.00 67.81 91 VAL A C 1
ATOM 697 O O . VAL A 1 91 ? 10.452 17.504 20.663 1.00 67.81 91 VAL A O 1
ATOM 700 N N . PHE A 1 92 ? 10.450 17.365 18.432 1.00 60.94 92 PHE A N 1
ATOM 701 C CA . PHE A 1 92 ? 10.748 15.935 18.400 1.00 60.94 92 PHE A CA 1
ATOM 702 C C . PHE A 1 92 ? 12.161 15.692 18.944 1.00 60.94 92 PHE A C 1
ATOM 704 O O . PHE A 1 92 ? 13.158 15.801 18.227 1.00 60.94 92 PHE A O 1
ATOM 711 N N . ARG A 1 93 ? 12.268 15.379 20.236 1.00 71.06 93 ARG A N 1
ATOM 712 C CA . ARG A 1 93 ? 13.515 14.926 20.846 1.00 71.06 93 ARG A CA 1
ATOM 713 C C . ARG A 1 93 ? 13.646 13.437 20.542 1.00 71.06 93 ARG A C 1
ATOM 715 O O . ARG A 1 93 ? 12.830 12.645 21.002 1.00 71.06 93 ARG A O 1
ATOM 722 N N . SER A 1 94 ? 14.642 13.058 19.741 1.00 60.66 94 SER A N 1
ATOM 723 C CA . SER A 1 94 ? 14.893 11.654 19.406 1.00 60.66 94 SER A CA 1
ATOM 724 C C . SER A 1 94 ? 15.227 10.879 20.682 1.00 60.66 94 SER A C 1
ATOM 726 O O . SER A 1 94 ? 16.352 10.944 21.186 1.00 60.66 94 SER A O 1
ATOM 728 N N . VAL A 1 95 ? 14.247 10.174 21.231 1.00 65.56 95 VAL A N 1
ATOM 729 C CA . VAL A 1 95 ? 14.494 9.174 22.264 1.00 65.56 95 VAL A CA 1
ATOM 730 C C . VAL A 1 95 ? 15.035 7.953 21.531 1.00 65.56 95 VAL A C 1
ATOM 732 O O . VAL A 1 95 ? 14.478 7.551 20.513 1.00 65.56 95 VAL A O 1
ATOM 735 N N . GLN A 1 96 ? 16.161 7.404 21.986 1.00 56.81 96 GLN A N 1
ATOM 736 C CA . GLN A 1 96 ? 16.666 6.150 21.432 1.00 56.81 96 GLN A CA 1
ATOM 737 C C . GLN A 1 96 ? 15.568 5.090 21.586 1.00 56.81 96 GLN A C 1
ATOM 739 O O . GLN A 1 96 ? 15.203 4.744 22.704 1.00 56.81 96 GLN A O 1
ATOM 744 N N . GLU A 1 97 ? 15.047 4.590 20.466 1.00 57.88 97 GLU A N 1
ATOM 745 C CA . GLU A 1 97 ? 14.033 3.527 20.417 1.00 57.88 97 GLU A CA 1
ATOM 746 C C . GLU A 1 97 ? 14.589 2.160 20.837 1.00 57.88 97 GLU A C 1
ATOM 748 O O . GLU A 1 97 ? 13.860 1.171 20.869 1.00 57.88 97 GLU A O 1
ATOM 753 N N . THR A 1 98 ? 15.880 2.071 21.163 1.00 57.34 98 THR A N 1
ATOM 754 C CA . THR A 1 98 ? 16.463 0.843 21.687 1.00 57.34 98 THR A CA 1
ATOM 755 C C . THR A 1 98 ? 15.921 0.616 23.097 1.00 57.34 98 THR A C 1
ATOM 757 O O . THR A 1 98 ? 16.224 1.412 23.991 1.00 57.34 98 THR A O 1
ATOM 760 N N . PRO A 1 99 ? 15.162 -0.466 23.346 1.00 59.31 99 PRO A N 1
ATOM 761 C CA . PRO A 1 99 ? 14.786 -0.827 24.698 1.00 59.31 99 PRO A CA 1
ATOM 762 C C . PRO A 1 99 ? 16.083 -1.065 25.470 1.00 59.31 99 PRO A C 1
ATOM 764 O O . PRO A 1 99 ? 16.824 -2.008 25.181 1.00 59.31 99 PRO A O 1
ATOM 767 N N . VAL A 1 100 ? 16.389 -0.200 26.435 1.00 63.06 100 VAL A N 1
ATOM 768 C CA . VAL A 1 100 ? 17.421 -0.496 27.425 1.00 63.06 100 VAL A CA 1
ATOM 769 C C . VAL A 1 100 ? 16.831 -1.595 28.295 1.00 63.06 100 VAL A C 1
ATOM 771 O O . VAL A 1 100 ? 16.087 -1.340 29.238 1.00 63.06 100 VAL A O 1
ATOM 774 N N . MET A 1 101 ? 17.099 -2.844 27.918 1.00 60.09 101 MET A N 1
ATOM 775 C CA . MET A 1 101 ? 16.954 -3.975 28.823 1.00 60.09 101 MET A CA 1
ATOM 776 C C . MET A 1 101 ? 17.680 -3.588 30.114 1.00 60.09 101 MET A C 1
ATOM 778 O O . MET A 1 101 ? 18.850 -3.199 30.027 1.00 60.09 101 MET A O 1
ATOM 782 N N . PRO A 1 102 ? 17.041 -3.657 31.294 1.00 64.62 102 PRO A N 1
ATOM 783 C CA . PRO A 1 102 ? 17.762 -3.541 32.546 1.00 64.62 102 PRO A CA 1
ATOM 784 C C . PRO A 1 102 ? 18.861 -4.600 32.538 1.00 64.62 102 PRO A C 1
ATOM 786 O O . PRO A 1 102 ? 18.597 -5.798 32.645 1.00 64.62 102 PRO A O 1
ATOM 789 N N . GLN A 1 103 ? 20.102 -4.174 32.328 1.00 58.41 103 GLN A N 1
ATOM 790 C CA . GLN A 1 103 ? 21.240 -5.036 32.551 1.00 58.41 103 GLN A CA 1
ATOM 791 C C . GLN A 1 103 ? 21.301 -5.178 34.066 1.00 58.41 103 GLN A C 1
ATOM 793 O O . GLN A 1 103 ? 21.744 -4.264 34.757 1.00 58.41 103 GLN A O 1
ATOM 798 N N . GLU A 1 104 ? 20.760 -6.284 34.583 1.00 59.91 104 GLU A N 1
ATOM 799 C CA . GLU A 1 104 ? 20.997 -6.693 35.960 1.00 59.91 104 GLU A CA 1
ATOM 800 C C . GLU A 1 104 ? 22.511 -6.720 36.156 1.00 59.91 104 GLU A C 1
ATOM 802 O O . GLU A 1 104 ? 23.218 -7.626 35.703 1.00 59.91 104 GLU A O 1
ATOM 807 N N . GLU A 1 105 ? 23.020 -5.682 36.808 1.00 55.06 105 GLU A N 1
ATOM 808 C CA . GLU A 1 105 ? 24.337 -5.683 37.397 1.00 55.06 105 GLU A CA 1
ATOM 809 C C . GLU A 1 105 ? 24.306 -6.792 38.445 1.00 55.06 105 GLU A C 1
ATOM 811 O O . GLU A 1 105 ? 23.851 -6.604 39.574 1.00 55.06 105 GLU A O 1
ATOM 816 N N . ARG A 1 106 ? 24.729 -7.999 38.048 1.00 53.66 106 ARG A N 1
ATOM 817 C CA . ARG A 1 106 ? 25.018 -9.073 38.989 1.00 53.66 106 ARG A CA 1
ATOM 818 C C . ARG A 1 106 ? 26.159 -8.590 39.869 1.00 53.66 106 ARG A C 1
ATOM 820 O O . ARG A 1 106 ? 27.327 -8.868 39.604 1.00 53.66 106 ARG A O 1
ATOM 827 N N . LYS A 1 107 ? 25.817 -7.893 40.949 1.00 50.38 107 LYS A N 1
ATOM 828 C CA . LYS A 1 107 ? 26.651 -7.892 42.138 1.00 50.38 107 LYS A CA 1
ATOM 829 C C . LYS A 1 107 ? 26.763 -9.350 42.545 1.00 50.38 107 LYS A C 1
ATOM 831 O O . LYS A 1 107 ? 25.771 -9.981 42.901 1.00 50.38 107 LYS A O 1
ATOM 836 N N . ALA A 1 108 ? 27.961 -9.899 42.395 1.00 56.78 108 ALA A N 1
ATOM 837 C CA . ALA A 1 108 ? 28.306 -11.186 42.958 1.00 56.78 108 ALA A CA 1
ATOM 838 C C . ALA A 1 108 ? 28.093 -11.087 44.473 1.00 56.78 108 ALA A C 1
ATOM 840 O O . ALA A 1 108 ? 28.911 -10.515 45.188 1.00 56.78 108 ALA A O 1
ATOM 841 N N . THR A 1 109 ? 26.946 -11.562 44.946 1.00 47.03 109 THR A N 1
ATOM 842 C CA . THR A 1 109 ? 26.705 -11.777 46.366 1.00 47.03 109 THR A CA 1
ATOM 843 C C . THR A 1 109 ? 27.023 -13.232 46.658 1.00 47.03 109 THR A C 1
ATOM 845 O O . THR A 1 109 ? 26.502 -14.136 46.003 1.00 47.03 109 THR A O 1
ATOM 848 N N . ASP A 1 110 ? 27.939 -13.401 47.608 1.00 45.38 110 ASP A N 1
ATOM 849 C CA . ASP A 1 110 ? 28.361 -14.657 48.215 1.00 45.38 110 ASP A CA 1
ATOM 850 C C . ASP A 1 110 ? 27.186 -15.619 48.485 1.00 45.38 110 ASP A C 1
ATOM 852 O O . ASP A 1 110 ? 26.074 -15.180 48.806 1.00 45.38 110 ASP A O 1
ATOM 856 N N . PRO A 1 111 ? 27.420 -16.940 48.371 1.00 51.84 111 PRO A N 1
ATOM 857 C CA . PRO A 1 111 ? 26.405 -17.957 48.585 1.00 51.84 111 PRO A CA 1
ATOM 858 C C . PRO A 1 111 ? 26.056 -18.045 50.079 1.00 51.84 111 PRO A C 1
ATOM 860 O O . PRO A 1 111 ? 26.812 -17.587 50.925 1.00 51.84 111 PRO A O 1
ATOM 863 N N . PHE A 1 112 ? 24.940 -18.706 50.395 1.00 55.22 112 PHE A N 1
ATOM 864 C CA . PHE A 1 112 ? 24.399 -18.984 51.739 1.00 55.22 112 PHE A CA 1
ATOM 865 C C . PHE A 1 112 ? 23.379 -17.975 52.288 1.00 55.22 112 PHE A C 1
ATOM 867 O O . PHE A 1 112 ? 23.608 -17.273 53.265 1.00 55.22 112 PHE A O 1
ATOM 874 N N . ALA A 1 113 ? 22.158 -18.055 51.759 1.00 47.66 113 ALA A N 1
ATOM 875 C CA . ALA A 1 113 ? 20.958 -17.967 52.590 1.00 47.66 113 ALA A CA 1
ATOM 876 C C . ALA A 1 113 ? 19.852 -18.824 51.963 1.00 47.66 113 ALA A C 1
ATOM 878 O O . ALA A 1 113 ? 18.990 -18.363 51.220 1.00 47.66 113 ALA A O 1
ATOM 879 N N . THR A 1 114 ? 19.921 -20.121 52.238 1.00 50.34 114 THR A N 1
ATOM 880 C CA . THR A 1 114 ? 18.841 -21.072 51.993 1.00 50.34 114 THR A CA 1
ATOM 881 C C . THR A 1 114 ? 17.613 -20.674 52.811 1.00 50.34 114 THR A C 1
ATOM 883 O O . THR A 1 114 ? 17.626 -20.838 54.026 1.00 50.34 114 THR A O 1
ATOM 886 N N . VAL A 1 115 ? 16.531 -20.243 52.159 1.00 48.84 115 VAL A N 1
ATOM 887 C CA . VAL A 1 115 ? 15.163 -20.441 52.667 1.00 48.84 115 VAL A CA 1
ATOM 888 C C . VAL A 1 115 ? 14.266 -20.803 51.487 1.00 48.84 115 VAL A C 1
ATOM 890 O O . VAL A 1 115 ? 13.932 -19.969 50.652 1.00 48.84 115 VAL A O 1
ATOM 893 N N . THR A 1 116 ? 13.894 -22.079 51.401 1.00 48.22 116 THR A N 1
ATOM 894 C CA . THR A 1 116 ? 12.956 -22.590 50.398 1.00 48.22 116 THR A CA 1
ATOM 895 C C . THR A 1 116 ? 11.538 -22.473 50.958 1.00 48.22 116 THR A C 1
ATOM 897 O O . THR A 1 116 ? 11.226 -23.139 51.946 1.00 48.22 116 THR A O 1
ATOM 900 N N . THR A 1 117 ? 10.648 -21.686 50.352 1.00 54.41 117 THR A N 1
ATOM 901 C CA . THR A 1 117 ? 9.205 -21.866 50.566 1.00 54.41 117 THR A CA 1
ATOM 902 C C . THR A 1 117 ? 8.685 -22.844 49.515 1.00 54.41 117 THR A C 1
ATOM 904 O O . THR A 1 117 ? 8.872 -22.687 48.311 1.00 54.41 117 THR A O 1
ATOM 907 N N . ARG A 1 118 ? 8.129 -23.949 50.009 1.00 52.22 118 ARG A N 1
ATOM 908 C CA . ARG A 1 118 ? 7.692 -25.114 49.237 1.00 52.22 118 ARG A CA 1
ATOM 909 C C . ARG A 1 118 ? 6.502 -24.738 48.348 1.00 52.22 118 ARG A C 1
ATOM 911 O O . ARG A 1 118 ? 5.480 -24.278 48.848 1.00 52.22 118 ARG A O 1
ATOM 918 N N . SER A 1 119 ? 6.660 -24.948 47.044 1.00 45.09 119 SER A N 1
ATOM 919 C CA . SER A 1 119 ? 5.620 -24.772 46.027 1.00 45.09 119 SER A CA 1
ATOM 920 C C . SER A 1 119 ? 4.667 -25.976 45.960 1.00 45.09 119 SER A C 1
ATOM 922 O O . SER A 1 119 ? 4.990 -27.061 46.447 1.00 45.09 119 SER A O 1
ATOM 924 N N . ALA A 1 120 ? 3.545 -25.746 45.273 1.00 40.09 120 ALA A N 1
ATOM 925 C CA . ALA A 1 120 ? 2.510 -26.670 44.809 1.00 40.09 120 ALA A CA 1
ATOM 926 C C . ALA A 1 120 ? 1.377 -26.989 45.800 1.00 40.09 120 ALA A C 1
ATOM 928 O O . ALA A 1 120 ? 1.364 -28.001 46.498 1.00 40.09 120 ALA A O 1
ATOM 929 N N . ARG A 1 121 ? 0.346 -26.134 45.774 1.00 39.66 121 ARG A N 1
ATOM 930 C CA . ARG A 1 121 ? -1.030 -26.554 46.055 1.00 39.66 121 ARG A CA 1
ATOM 931 C C . ARG A 1 121 ? -1.589 -27.144 44.765 1.00 39.66 121 ARG A C 1
ATOM 933 O O . ARG A 1 121 ? -2.110 -26.414 43.925 1.00 39.66 121 ARG A O 1
ATOM 940 N N . ASP A 1 122 ? -1.423 -28.452 44.618 1.00 40.81 122 ASP A N 1
ATOM 941 C CA . ASP A 1 122 ? -2.125 -29.216 43.600 1.00 40.81 122 ASP A CA 1
ATOM 942 C C . ASP A 1 122 ? -3.619 -29.300 43.928 1.00 40.81 122 ASP A C 1
ATOM 944 O O . ASP A 1 122 ? -4.063 -29.295 45.079 1.00 40.81 122 ASP A O 1
ATOM 948 N N . ARG A 1 123 ? -4.386 -29.306 42.850 1.00 39.75 123 ARG A N 1
ATOM 949 C CA . ARG A 1 123 ? -5.837 -29.194 42.749 1.00 39.75 123 ARG A CA 1
ATOM 950 C C . ARG A 1 123 ? -6.516 -30.407 43.407 1.00 39.75 123 ARG A C 1
ATOM 952 O O . ARG A 1 123 ? -6.453 -31.512 42.883 1.00 39.75 123 ARG A O 1
ATOM 959 N N . GLN A 1 124 ? -7.216 -30.208 44.523 1.00 43.06 124 GLN A N 1
ATOM 960 C CA . GLN A 1 124 ? -8.082 -31.229 45.122 1.00 43.06 124 GLN A CA 1
ATOM 961 C C . GLN A 1 124 ? -9.512 -31.064 44.589 1.00 43.06 124 GLN A C 1
ATOM 963 O O . GLN A 1 124 ? -10.281 -30.256 45.101 1.00 43.06 124 GLN A O 1
ATOM 968 N N . SER A 1 125 ? -9.861 -31.817 43.543 1.00 41.25 125 SER A N 1
ATOM 969 C CA . SER A 1 125 ? -11.252 -32.143 43.194 1.00 41.25 125 SER A CA 1
ATOM 970 C C . SER A 1 125 ? -11.285 -33.346 42.247 1.00 41.25 125 SER A C 1
ATOM 972 O O . SER A 1 125 ? -11.061 -33.211 41.046 1.00 41.25 125 SER A O 1
ATOM 974 N N . SER A 1 126 ? -11.452 -34.535 42.832 1.00 37.91 126 SER A N 1
ATOM 975 C CA . SER A 1 126 ? -12.077 -35.747 42.258 1.00 37.91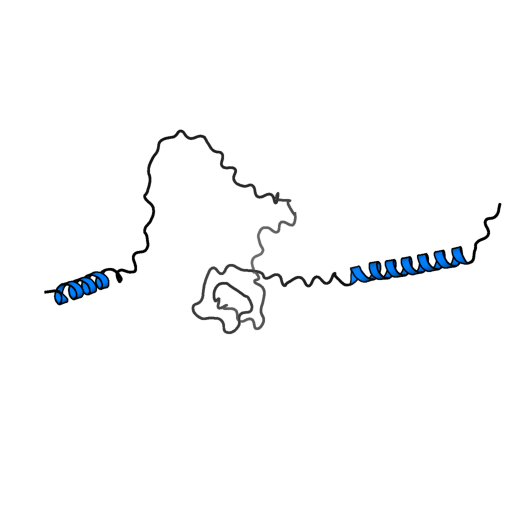 126 SER A CA 1
ATOM 976 C C . SER A 1 126 ? -11.816 -36.935 43.194 1.00 37.91 126 SER A C 1
ATOM 978 O O . SER A 1 126 ? -11.143 -37.910 42.874 1.00 37.91 126 SER A O 1
ATOM 980 N N . SER A 1 127 ? -12.357 -36.855 44.408 1.00 53.09 127 SER A N 1
ATOM 981 C CA . SER A 1 127 ? -12.580 -38.037 45.239 1.00 53.09 127 SER A CA 1
ATOM 982 C C . SER A 1 127 ? -13.830 -38.762 44.733 1.00 53.09 127 SER A C 1
ATOM 984 O O . SER A 1 127 ? -14.886 -38.643 45.340 1.00 53.09 127 SER A O 1
ATOM 986 N N . GLU A 1 128 ? -13.736 -39.467 43.602 1.00 52.31 128 GLU A N 1
ATOM 987 C CA . GLU A 1 128 ? -14.848 -40.313 43.129 1.00 52.31 128 GLU A CA 1
ATOM 988 C C . GLU A 1 128 ? -14.400 -41.505 42.263 1.00 52.31 128 GLU A C 1
ATOM 990 O O . GLU A 1 128 ? -15.097 -41.944 41.357 1.00 52.31 128 GLU A O 1
ATOM 995 N N . THR A 1 129 ? -13.209 -42.060 42.513 1.00 49.00 129 THR A N 1
ATOM 996 C CA . THR A 1 129 ? -12.749 -43.269 41.785 1.00 49.00 129 THR A CA 1
ATOM 997 C C . THR A 1 129 ? -12.135 -44.348 42.686 1.00 49.00 129 THR A C 1
ATOM 999 O O . THR A 1 129 ? -11.875 -45.453 42.226 1.00 49.00 129 THR A O 1
ATOM 1002 N N . VAL A 1 130 ? -11.989 -44.101 43.994 1.00 54.69 130 VAL A N 1
ATOM 1003 C CA . VAL A 1 130 ? -11.469 -45.112 44.944 1.00 54.69 130 VAL A CA 1
ATOM 1004 C C . VAL A 1 130 ? -12.586 -45.827 45.724 1.00 54.69 130 VAL A C 1
ATOM 1006 O O . VAL A 1 130 ? -12.395 -46.947 46.176 1.00 54.69 130 VAL A O 1
ATOM 1009 N N . ALA A 1 131 ? -13.790 -45.251 45.815 1.00 51.44 131 ALA A N 1
ATOM 1010 C CA . ALA A 1 131 ? -14.908 -45.888 46.524 1.00 51.44 131 ALA A CA 1
ATOM 1011 C C . ALA A 1 131 ? -15.632 -46.975 45.699 1.00 51.44 131 ALA A C 1
ATOM 1013 O O . ALA A 1 131 ? -16.304 -47.834 46.267 1.00 51.44 131 ALA A O 1
ATOM 1014 N N . GLU A 1 132 ? -15.493 -46.964 44.370 1.00 53.62 132 GLU A N 1
ATOM 1015 C CA . GLU A 1 132 ? -16.119 -47.963 43.492 1.00 53.62 132 GLU A CA 1
ATOM 1016 C C . GLU A 1 132 ? -15.280 -49.254 43.417 1.00 53.62 132 GLU A C 1
ATOM 1018 O O . GLU A 1 1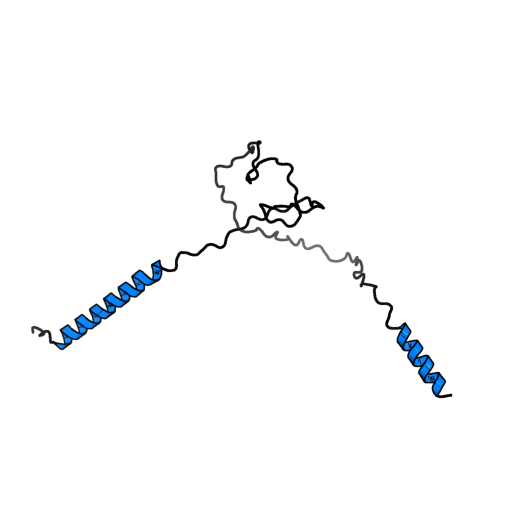32 ? -15.830 -50.355 43.378 1.00 53.62 132 GLU A O 1
ATOM 1023 N N . SER A 1 133 ? -13.945 -49.158 43.489 1.00 54.84 133 SER A N 1
ATOM 1024 C CA . SER A 1 133 ? -13.059 -50.328 43.409 1.00 54.84 133 SER A CA 1
ATOM 1025 C C . SER A 1 133 ? -13.154 -51.230 44.644 1.00 54.84 133 SER A C 1
ATOM 1027 O O . SER A 1 133 ? -13.169 -52.450 44.493 1.00 54.84 133 SER A O 1
ATOM 1029 N N . GLU A 1 134 ? -13.322 -50.675 45.848 1.00 58.31 134 GLU A N 1
ATOM 1030 C CA . GLU A 1 134 ? -13.493 -51.481 47.069 1.00 58.31 134 GLU A CA 1
ATOM 1031 C C . GLU A 1 134 ? -14.849 -52.204 47.120 1.00 58.31 134 GLU A C 1
ATOM 1033 O O . GLU A 1 134 ? -14.940 -53.338 47.597 1.00 58.31 134 GLU A O 1
ATOM 1038 N N . ARG A 1 135 ? -15.911 -51.604 46.567 1.00 60.34 135 ARG A N 1
ATOM 1039 C CA . ARG A 1 135 ? -17.246 -52.227 46.519 1.00 60.34 135 ARG A CA 1
ATOM 1040 C C . ARG A 1 135 ? -17.313 -53.364 45.500 1.00 60.34 135 ARG A C 1
ATOM 1042 O O . ARG A 1 135 ? -17.959 -54.381 45.760 1.00 60.34 135 ARG A O 1
ATOM 1049 N N . VAL A 1 136 ? -16.608 -53.224 44.376 1.00 59.91 136 VAL A N 1
ATOM 1050 C CA . VAL A 1 136 ? -16.500 -54.267 43.345 1.00 59.91 136 VAL A CA 1
ATOM 1051 C C . VAL A 1 136 ? -15.648 -55.450 43.830 1.00 59.91 136 VAL A C 1
ATOM 1053 O O . VAL A 1 136 ? -15.988 -56.602 43.548 1.00 59.91 136 VAL A O 1
ATOM 1056 N N . GLU A 1 137 ? -14.597 -55.214 44.624 1.00 60.25 137 GLU A N 1
ATOM 1057 C CA . GLU A 1 137 ? -13.811 -56.296 45.240 1.00 60.25 137 GLU A CA 1
ATOM 1058 C C . GLU A 1 137 ? -14.564 -57.027 46.362 1.00 60.25 137 GLU A C 1
ATOM 1060 O O . GLU A 1 137 ? -14.494 -58.257 46.450 1.00 60.25 137 GLU A O 1
ATOM 1065 N N . ALA A 1 138 ? -15.348 -56.304 47.170 1.00 62.16 138 ALA A N 1
ATOM 1066 C CA . ALA A 1 138 ? -16.173 -56.895 48.223 1.00 62.16 138 ALA A CA 1
ATOM 1067 C C . ALA A 1 138 ? -17.259 -57.837 47.665 1.00 62.16 138 ALA A C 1
ATOM 1069 O O . ALA A 1 138 ? -17.498 -58.909 48.226 1.00 62.16 138 ALA A O 1
ATOM 1070 N N . TRP A 1 139 ? -17.878 -57.494 46.527 1.00 61.00 139 TRP A N 1
ATOM 1071 C CA . TRP A 1 139 ? -18.845 -58.380 45.864 1.00 61.00 139 TRP A CA 1
ATOM 1072 C C . TRP A 1 139 ? -18.178 -59.635 45.276 1.00 61.00 139 TRP A C 1
ATOM 1074 O O . TRP A 1 139 ? -18.703 -60.743 45.393 1.00 61.00 139 TRP A O 1
ATOM 1084 N N . ARG A 1 140 ? -16.977 -59.487 44.707 1.00 68.06 140 ARG A N 1
ATOM 1085 C CA . ARG A 1 140 ? -16.229 -60.578 44.065 1.00 68.06 140 ARG A CA 1
ATOM 1086 C C . ARG A 1 140 ? -15.752 -61.656 45.051 1.00 68.06 140 ARG A C 1
ATOM 1088 O O . ARG A 1 140 ? -15.694 -62.825 44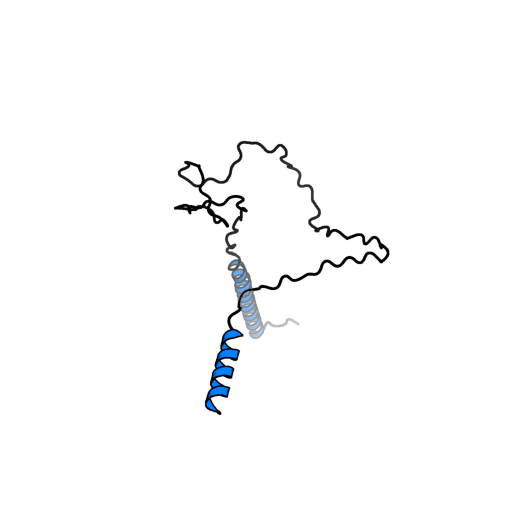.674 1.00 68.06 140 ARG A O 1
ATOM 1095 N N . ASN A 1 141 ? -15.446 -61.288 46.297 1.00 68.50 141 ASN A N 1
ATOM 1096 C CA . ASN A 1 141 ? -15.003 -62.235 47.331 1.00 68.50 141 ASN A CA 1
ATOM 1097 C C . ASN A 1 141 ? -16.167 -62.952 48.045 1.00 68.50 141 ASN A C 1
ATOM 1099 O O . ASN A 1 141 ? -15.973 -64.048 48.562 1.00 68.50 141 ASN A O 1
ATOM 1103 N N . SER A 1 142 ? -17.374 -62.377 48.029 1.00 66.88 142 SER A N 1
ATOM 1104 C CA . SER A 1 142 ? -18.593 -62.976 48.602 1.00 66.88 142 SER A CA 1
ATOM 1105 C C . SER A 1 142 ? -19.142 -64.137 47.758 1.00 66.88 142 SER A C 1
ATOM 1107 O O . SER A 1 142 ? -19.586 -65.145 48.295 1.00 66.88 142 SER A O 1
ATOM 1109 N N . ALA A 1 143 ? -19.030 -64.062 46.429 1.00 64.56 143 ALA A N 1
ATOM 1110 C CA . ALA A 1 143 ? -19.543 -65.091 45.515 1.00 64.56 143 ALA A CA 1
ATOM 1111 C C . ALA A 1 143 ? -18.653 -66.350 45.389 1.00 64.56 143 ALA A C 1
ATOM 1113 O O . ALA A 1 143 ? -18.923 -67.219 44.560 1.00 64.56 143 ALA A O 1
ATOM 1114 N N . ARG A 1 144 ? -17.561 -66.434 46.159 1.00 60.34 144 ARG A N 1
ATOM 1115 C CA . ARG A 1 144 ? -16.595 -67.546 46.123 1.00 60.34 144 ARG A CA 1
ATOM 1116 C C . ARG A 1 144 ? -16.488 -68.288 47.468 1.00 60.34 144 ARG A C 1
ATOM 1118 O O . ARG A 1 144 ? -15.543 -69.051 47.660 1.00 60.34 144 ARG A O 1
ATOM 1125 N N . SER A 1 145 ? -17.454 -68.068 48.362 1.00 51.31 145 SER A N 1
ATOM 1126 C CA . SER A 1 145 ? -17.664 -68.788 49.624 1.00 51.31 145 SER A CA 1
ATOM 1127 C C . SER A 1 145 ? -18.933 -69.625 49.566 1.00 51.31 145 SER A C 1
ATOM 1129 O O . SER A 1 145 ? -19.895 -69.193 48.897 1.00 51.31 145 SER A O 1
#

Radius of gyration: 39.35 Å; chains: 1; bounding box: 62×91×100 Å

Foldseek 3Di:
DDDDCDPVNVVVVVVVVVVVVVVCCCVVVVVVVPPPPVPDDDADEDADPDADPDADPDDPHDYPHHDDDPDPDPDDDDDDDPDDPPDDPPDPDDDPPPPPDPPPPPPPDDDDDDDDDDDDPDDDDDPPDPVVVVVVVVVVVVVVD

Secondary structure (DSSP, 8-state):
------HHHHHHHHHHHHHHHHHHHHHHHHTTTT----PPPPPP----S---SSPPSS-SS--SS--------SS------SSPPS----S------S------------S----PPPP---------SSHHHHHHHHHHHHTT-

Sequence (145 aa):
MDAAITPRDRLSFALFLAISLHAAIILGVGFVWTMERVRAPTIEVTLAQHDDLEAPERADFLAQHNQLGSGDAADTLETTTTEEAVFHDTVFRSVQETPVMPQEERKATDPFATVTTRSARDRQSSSETVAESERVEAWRNSARS

pLDDT: mean 71.35, std 16.54, range [37.91, 98.06]